Protein AF-A0A1B6K482-F1 (afdb_monomer)

InterPro domains:
  IPR000175 Sodium:neurotransmitter symporter [PF00209] (1-121)
  IPR000175 Sodium:neurotransmitter symporter [PR00176] (16-35)
  IPR000175 Sodium:neurotransmitter symporter [PR00176] (60-86)
  IPR000175 Sodium:neurotransmitter symporter [PS00610] (3-17)
  IPR000175 Sodium:neurotransmitter symporter [PS00754] (86-106)
  IPR000175 Sodium:neurotransmitter symporter [PS50267] (1-129)
  IPR000175 Sodium:neurotransmitter symporter [PTHR11616] (1-113)
  IPR037272 Sodium:neurotransmitter symporter superfamily [SSF161070] (1-115)

Secondary structure (DSSP, 8-state):
-TTHHHHHHHHTTGGGGHHHHHHHIIIIIHHHHHHHHHHHHHH-S-HHHHHHHH-GGGHHHHHHHHHHHHHHHHHHHHHHHHHHHHHHHTSSSS-TTS-S-STT--TT---HHHHHHHHHHHTTSSS--

pLDDT: mean 84.45, std 15.02, range [28.64, 96.88]

Sequence (129 aa):
NVWRFPYICYQNGGGAFLIPYCIMLVFGGLPLFYMELALGQFHRKGAITCWGRIVPLFKGIGYSVVLIAFYVDFYYNVIIAWALRFFFASFTNMLPWTSCDNEWNTPNCRPVSLQLSGASNETQNDVQP

Organism: NCBI:txid320908

Nearest PDB structures (foldseek):
  4xph-assembly1_A  TM=9.603E-01  e=2.224E-10  Drosophila melanogaster
  4xpf-assembly1_A  TM=9.339E-01  e=2.381E-10  Drosophila melanogaster

Radius of gyration: 25.33 Å; Cα contacts (8 Å, |Δi|>4): 48; chains: 1; bounding box: 42×53×70 Å

Structure (mmCIF, N/CA/C/O backbone):
data_AF-A0A1B6K482-F1
#
_entry.id   AF-A0A1B6K482-F1
#
loop_
_atom_site.group_PDB
_atom_site.id
_atom_site.type_symbol
_atom_site.label_atom_id
_atom_site.label_alt_id
_atom_site.label_comp_id
_atom_site.label_asym_id
_atom_site.label_entity_id
_atom_site.label_seq_id
_atom_site.pdbx_PDB_ins_code
_atom_site.Cartn_x
_atom_site.Cartn_y
_atom_site.Cartn_z
_atom_site.occupancy
_atom_site.B_iso_or_equiv
_atom_site.auth_seq_id
_atom_site.auth_comp_id
_atom_site.auth_asym_id
_atom_site.auth_atom_id
_atom_site.pdbx_PDB_model_num
ATOM 1 N N . ASN A 1 1 ? -3.514 -3.476 -4.213 1.00 75.38 1 ASN A N 1
ATOM 2 C CA . ASN A 1 1 ? -4.526 -4.477 -4.637 1.00 75.38 1 ASN A CA 1
ATOM 3 C C . ASN A 1 1 ? -4.244 -5.114 -5.990 1.00 75.38 1 ASN A C 1
ATOM 5 O O . ASN A 1 1 ? -4.429 -6.315 -6.095 1.00 75.38 1 ASN A O 1
ATOM 9 N N . VAL A 1 2 ? -3.743 -4.374 -6.984 1.00 84.94 2 VAL A N 1
ATOM 10 C CA . VAL A 1 2 ? -3.531 -4.893 -8.350 1.00 84.94 2 VAL A CA 1
ATOM 11 C C . VAL A 1 2 ? -2.571 -6.093 -8.462 1.00 84.94 2 VAL A C 1
ATOM 13 O O . VAL A 1 2 ? -2.799 -6.955 -9.295 1.00 84.94 2 VAL A O 1
ATOM 16 N N . TRP A 1 3 ? -1.538 -6.205 -7.617 1.00 82.06 3 TRP A N 1
ATOM 17 C CA . TRP A 1 3 ? -0.562 -7.311 -7.717 1.00 82.06 3 TRP A CA 1
ATOM 18 C C . TRP A 1 3 ? -0.851 -8.465 -6.754 1.00 82.06 3 TRP A C 1
ATOM 20 O O . TRP A 1 3 ? -0.837 -9.631 -7.131 1.00 82.06 3 TRP A O 1
ATOM 30 N N . ARG A 1 4 ? -1.147 -8.137 -5.491 1.00 85.62 4 ARG A N 1
ATOM 31 C CA . ARG A 1 4 ? -1.294 -9.127 -4.415 1.00 85.62 4 ARG A CA 1
ATOM 32 C C . ARG A 1 4 ? -2.539 -10.000 -4.593 1.00 85.62 4 ARG A C 1
ATOM 34 O O . ARG A 1 4 ? -2.469 -11.203 -4.375 1.00 85.62 4 ARG A O 1
ATOM 41 N N . PHE A 1 5 ? -3.669 -9.397 -4.964 1.00 87.75 5 PHE A N 1
ATOM 42 C CA . PHE A 1 5 ? -4.946 -10.107 -5.010 1.00 87.75 5 PHE A CA 1
ATOM 43 C C . PHE A 1 5 ? -4.995 -11.155 -6.133 1.00 87.75 5 PHE A C 1
ATOM 45 O O . PHE A 1 5 ? -5.245 -12.316 -5.809 1.00 87.75 5 PHE A O 1
ATOM 52 N N . PRO A 1 6 ? -4.675 -10.834 -7.405 1.00 85.69 6 PRO A N 1
ATOM 53 C CA . PRO A 1 6 ? -4.700 -11.833 -8.474 1.00 85.69 6 PRO A CA 1
ATOM 54 C C . PRO A 1 6 ? -3.707 -12.973 -8.238 1.00 85.69 6 PRO A C 1
ATOM 56 O O . PRO A 1 6 ? -4.049 -14.132 -8.449 1.00 85.69 6 PRO A O 1
ATOM 59 N N . TYR A 1 7 ? -2.510 -12.653 -7.732 1.00 86.06 7 TYR A N 1
ATOM 60 C CA . TYR A 1 7 ? -1.476 -13.644 -7.436 1.00 86.06 7 TYR A CA 1
ATOM 61 C C . TYR A 1 7 ? -1.939 -14.675 -6.397 1.00 86.06 7 TYR A C 1
ATOM 63 O O . TYR A 1 7 ? -1.822 -15.878 -6.619 1.00 86.06 7 TYR A O 1
ATOM 71 N N . ILE A 1 8 ? -2.526 -14.216 -5.285 1.00 87.50 8 ILE A N 1
ATOM 72 C CA . ILE A 1 8 ? -3.022 -15.108 -4.227 1.00 87.50 8 ILE A CA 1
ATOM 73 C C . ILE A 1 8 ? -4.264 -15.879 -4.690 1.00 87.50 8 ILE A C 1
ATOM 75 O O . ILE A 1 8 ? -4.378 -17.064 -4.384 1.00 87.50 8 ILE A O 1
ATOM 79 N N . CYS A 1 9 ? -5.175 -15.245 -5.438 1.00 88.31 9 CYS A N 1
ATOM 80 C CA . CYS A 1 9 ? -6.344 -15.940 -5.983 1.00 88.31 9 CYS A CA 1
ATOM 81 C C . CYS A 1 9 ? -5.908 -17.083 -6.901 1.00 88.31 9 CYS A C 1
ATOM 83 O O . CYS A 1 9 ? -6.379 -18.201 -6.737 1.00 88.31 9 CYS A O 1
ATOM 85 N N . TYR A 1 10 ? -4.966 -16.831 -7.815 1.00 86.62 10 TYR A N 1
ATOM 86 C CA . TYR A 1 10 ? -4.463 -17.847 -8.738 1.00 86.62 10 TYR A CA 1
ATOM 87 C C . TYR A 1 10 ? -3.879 -19.064 -8.005 1.00 86.62 10 TYR A C 1
ATOM 89 O O . TYR A 1 10 ? -4.200 -20.197 -8.349 1.00 86.62 10 TYR A O 1
ATOM 97 N N . GLN A 1 11 ? -3.098 -18.846 -6.943 1.00 89.31 11 GLN A N 1
ATOM 98 C CA . GLN A 1 11 ? -2.508 -19.941 -6.164 1.00 89.31 11 GLN A CA 1
ATOM 99 C C . GLN A 1 11 ? -3.525 -20.761 -5.358 1.00 89.31 11 GLN A C 1
ATOM 101 O O . GLN A 1 11 ? -3.292 -21.940 -5.115 1.00 89.31 11 GLN A O 1
ATOM 106 N N . ASN A 1 12 ? -4.651 -20.168 -4.952 1.00 88.12 12 ASN A N 1
ATOM 107 C CA . ASN A 1 12 ? -5.636 -20.798 -4.063 1.00 88.12 12 ASN A CA 1
ATOM 108 C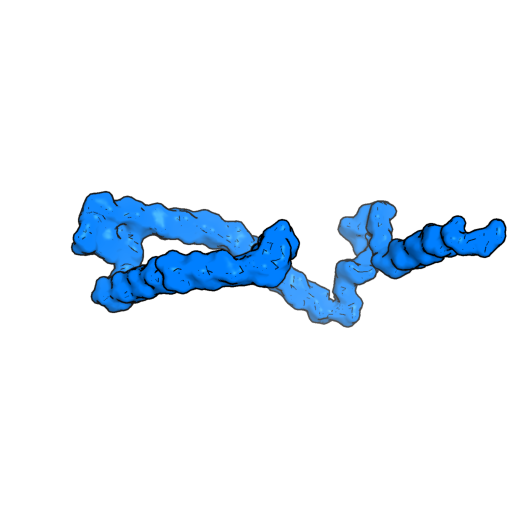 C . ASN A 1 12 ? -6.908 -21.264 -4.795 1.00 88.12 12 ASN A C 1
ATOM 110 O O . ASN A 1 12 ? -8.005 -21.223 -4.241 1.00 88.12 12 ASN A O 1
ATOM 114 N N . GLY A 1 13 ? -6.780 -21.699 -6.051 1.00 88.19 13 GLY A N 1
ATOM 115 C CA . GLY A 1 13 ? -7.910 -22.231 -6.826 1.00 88.19 13 GLY A CA 1
ATOM 116 C C . GLY A 1 13 ? -8.749 -21.164 -7.539 1.00 88.19 13 GLY A C 1
ATOM 117 O O . GLY A 1 13 ? -9.936 -21.369 -7.800 1.00 88.19 13 GLY A O 1
ATOM 118 N N . GLY A 1 14 ? -8.149 -20.013 -7.853 1.00 88.75 14 GLY A N 1
ATOM 119 C CA . GLY A 1 14 ? -8.739 -18.954 -8.669 1.00 88.75 14 GLY A CA 1
ATOM 120 C C . GLY A 1 14 ? -10.013 -18.381 -8.055 1.00 88.75 14 GLY A C 1
ATOM 121 O O . GLY A 1 14 ? -9.992 -17.760 -6.993 1.00 88.75 14 GLY A O 1
ATOM 122 N N . GLY A 1 15 ? -11.137 -18.592 -8.740 1.00 86.12 15 GLY A N 1
ATOM 123 C CA . GLY A 1 15 ? -12.447 -18.089 -8.322 1.00 86.12 15 GLY A CA 1
ATOM 124 C C . GLY A 1 15 ? -12.982 -18.715 -7.029 1.00 86.12 15 GLY A C 1
ATOM 125 O O . GLY A 1 15 ? -13.741 -18.059 -6.320 1.00 86.12 15 GLY A O 1
ATOM 126 N N . ALA A 1 16 ? -12.560 -19.933 -6.666 1.00 90.50 16 ALA A N 1
ATOM 127 C CA . ALA A 1 16 ? -13.014 -20.584 -5.433 1.00 90.50 16 ALA A CA 1
ATOM 128 C C . ALA A 1 16 ? -12.540 -19.843 -4.168 1.00 90.50 16 ALA A C 1
ATOM 130 O O . ALA A 1 16 ? -13.255 -19.806 -3.167 1.00 90.50 16 ALA A O 1
ATOM 131 N N . PHE A 1 17 ? -11.384 -19.173 -4.234 1.00 89.81 17 PHE A N 1
ATOM 132 C CA . PHE A 1 17 ? -10.840 -18.354 -3.148 1.00 89.81 17 PHE A CA 1
ATOM 133 C C . PHE A 1 17 ? -11.715 -17.133 -2.807 1.00 89.81 17 PHE A C 1
ATOM 135 O O . PHE A 1 17 ? -11.638 -16.599 -1.699 1.00 89.81 17 PHE A O 1
ATOM 142 N N . LEU A 1 18 ? -12.595 -16.705 -3.720 1.00 90.12 18 LEU A N 1
ATOM 143 C CA . LEU A 1 18 ? -13.491 -15.573 -3.482 1.00 90.12 18 LEU A CA 1
ATOM 144 C C . LEU A 1 18 ? -14.515 -15.858 -2.379 1.00 90.12 18 LEU A C 1
ATOM 146 O O . LEU A 1 18 ? -14.881 -14.943 -1.649 1.00 90.12 18 LEU A O 1
ATOM 150 N N . ILE A 1 19 ? -14.948 -17.112 -2.215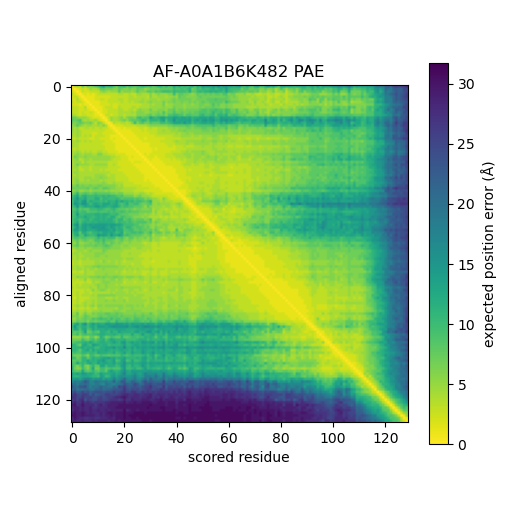 1.00 92.50 19 ILE A N 1
ATOM 151 C CA . ILE A 1 19 ? -15.941 -17.497 -1.202 1.00 92.50 19 ILE A CA 1
ATOM 152 C C . ILE A 1 19 ? -15.409 -17.240 0.223 1.00 92.50 19 ILE A C 1
ATOM 154 O O . ILE A 1 19 ? -16.017 -16.438 0.939 1.00 92.50 19 ILE A O 1
ATOM 158 N N . PRO A 1 20 ? -14.273 -17.828 0.656 1.00 93.31 20 PRO A N 1
ATOM 159 C CA . PRO A 1 20 ? -13.719 -17.542 1.978 1.00 93.31 20 PRO A CA 1
ATOM 160 C C . PRO A 1 20 ? -13.261 -16.084 2.120 1.00 93.31 20 PRO A C 1
ATOM 162 O O . PRO A 1 20 ? -13.390 -15.517 3.205 1.00 93.31 20 PRO A O 1
ATOM 165 N N . TYR A 1 21 ? -12.785 -15.448 1.040 1.00 92.38 21 TYR A N 1
ATOM 166 C CA . TYR A 1 21 ? -12.425 -14.027 1.049 1.00 92.38 21 TYR A CA 1
ATOM 167 C C . TYR A 1 21 ? -13.626 -13.134 1.391 1.00 92.38 21 TYR A C 1
ATOM 169 O O . TYR A 1 21 ? -13.528 -12.298 2.287 1.00 92.38 21 TYR A O 1
ATOM 177 N N . CYS A 1 22 ? -14.775 -13.341 0.741 1.00 94.06 22 CYS A N 1
ATOM 178 C CA . CYS A 1 22 ? -15.997 -12.585 1.008 1.00 94.06 22 CYS A CA 1
ATOM 179 C C . CYS A 1 22 ? -16.519 -12.814 2.432 1.00 94.06 22 CYS A C 1
ATOM 181 O O . CYS A 1 22 ? -16.919 -11.857 3.091 1.00 94.06 22 CYS A O 1
ATOM 183 N N . ILE A 1 23 ? -16.471 -14.051 2.938 1.00 96.06 23 ILE A N 1
ATOM 184 C CA . ILE A 1 23 ? -16.889 -14.368 4.313 1.00 96.06 23 ILE A CA 1
ATOM 185 C C . ILE A 1 23 ? -16.010 -13.615 5.324 1.00 96.06 23 ILE A C 1
ATOM 187 O O . ILE A 1 23 ? -16.528 -12.892 6.174 1.00 96.06 23 ILE A O 1
ATOM 191 N N . MET A 1 24 ? -14.682 -13.709 5.206 1.00 95.31 24 MET A N 1
ATOM 192 C CA . MET A 1 24 ? -13.762 -12.994 6.102 1.00 95.31 24 MET A CA 1
ATOM 193 C C . MET A 1 24 ? -13.874 -11.472 5.963 1.00 95.31 24 MET A C 1
ATOM 195 O O . MET A 1 24 ? -13.718 -10.744 6.946 1.00 95.31 24 MET A O 1
ATOM 199 N N . LEU A 1 25 ? -14.188 -10.972 4.767 1.00 94.75 25 LEU A N 1
ATOM 200 C CA . LEU A 1 25 ? -14.428 -9.552 4.540 1.00 94.75 25 LEU A CA 1
ATOM 201 C C . LEU A 1 25 ? -15.694 -9.078 5.259 1.00 94.75 25 LEU A C 1
ATOM 203 O O . LEU A 1 25 ? -15.652 -8.039 5.908 1.00 94.75 25 LEU A O 1
ATOM 207 N N . VAL A 1 26 ? -16.797 -9.825 5.187 1.00 96.88 26 VAL A N 1
ATOM 208 C CA . VAL A 1 26 ? -18.073 -9.431 5.808 1.00 96.88 26 VAL A CA 1
ATOM 209 C C . VAL A 1 26 ? -18.051 -9.565 7.324 1.00 96.88 26 VAL A C 1
ATOM 211 O O . VAL A 1 26 ? -18.531 -8.669 8.010 1.00 96.88 26 VAL A O 1
ATOM 214 N N . PHE A 1 27 ? -17.478 -10.640 7.862 1.00 95.50 27 PHE A N 1
ATOM 215 C CA . PHE A 1 27 ? -17.484 -10.877 9.309 1.00 95.50 27 PHE A CA 1
ATOM 216 C C . PHE A 1 27 ? -16.284 -10.271 10.045 1.00 95.50 27 PHE A C 1
ATOM 218 O O . PHE A 1 27 ? -16.389 -9.981 11.232 1.00 95.50 27 PHE A O 1
ATOM 225 N N . GLY A 1 28 ? -15.150 -10.070 9.370 1.00 95.31 28 GLY A N 1
ATOM 226 C CA . GLY A 1 28 ? -13.934 -9.517 9.973 1.00 95.31 28 GLY A CA 1
ATOM 227 C C . GLY A 1 28 ? -13.602 -8.119 9.464 1.00 95.31 28 GLY A C 1
ATOM 228 O O . GLY A 1 28 ? -13.521 -7.171 10.242 1.00 95.31 28 GLY A O 1
ATOM 229 N N . GLY A 1 29 ? -13.431 -7.982 8.149 1.00 95.38 29 GLY A N 1
ATOM 230 C CA . GLY A 1 29 ? -12.985 -6.732 7.527 1.00 95.38 29 GLY A CA 1
ATOM 231 C C . GLY A 1 29 ? -13.943 -5.561 7.757 1.00 95.38 29 GLY A C 1
ATOM 232 O O . GLY A 1 29 ? -13.535 -4.514 8.254 1.00 95.38 29 GLY A O 1
ATOM 233 N N . LEU A 1 30 ? -15.223 -5.750 7.430 1.00 95.50 30 LEU A N 1
ATOM 234 C CA . LEU A 1 30 ? -16.260 -4.725 7.527 1.00 95.50 30 LEU A CA 1
ATOM 235 C C . LEU A 1 30 ? -16.477 -4.243 8.974 1.00 95.50 30 LEU A C 1
ATOM 237 O O . LEU A 1 30 ? -16.436 -3.029 9.181 1.00 95.50 30 LEU A O 1
ATOM 241 N N . PRO A 1 31 ? -16.634 -5.121 9.988 1.00 95.69 31 PRO A N 1
ATOM 242 C CA . PRO A 1 31 ? -16.790 -4.687 11.375 1.00 95.69 31 PRO A CA 1
ATOM 243 C C . PRO A 1 31 ? -15.575 -3.938 11.926 1.00 95.69 31 PRO A C 1
ATOM 245 O O . PRO A 1 31 ? -15.750 -2.918 12.591 1.00 95.69 31 PRO A O 1
ATOM 248 N N . LEU A 1 32 ? -14.351 -4.394 11.631 1.00 94.00 32 LEU A N 1
ATOM 249 C CA . LEU A 1 32 ? -13.129 -3.722 12.088 1.00 94.00 32 LEU A CA 1
ATOM 250 C C . LEU A 1 32 ? -12.972 -2.341 11.449 1.00 94.00 32 LEU A C 1
ATOM 252 O O . LEU A 1 32 ? -12.710 -1.365 12.152 1.00 94.00 32 LEU A O 1
ATOM 256 N N . PHE A 1 33 ? -13.199 -2.247 10.138 1.00 93.94 33 PHE A N 1
ATOM 257 C CA . PHE A 1 33 ? -13.148 -0.978 9.419 1.00 93.94 33 PHE A CA 1
ATOM 258 C C . PHE A 1 33 ? -14.221 -0.003 9.918 1.00 93.94 33 PHE A C 1
ATOM 260 O O . PHE A 1 33 ? -13.939 1.169 10.162 1.00 93.94 33 PHE A O 1
ATOM 267 N N . TYR A 1 34 ? -15.444 -0.492 10.139 1.00 94.75 34 TYR A N 1
ATOM 268 C CA . TYR A 1 34 ? -16.527 0.318 10.686 1.00 94.75 34 TYR A CA 1
ATOM 269 C C . TYR A 1 34 ? -16.213 0.821 12.099 1.00 94.75 34 TYR A C 1
ATOM 271 O O . TYR A 1 34 ? -16.410 2.002 12.383 1.00 94.75 34 TYR A O 1
ATOM 279 N N . MET A 1 35 ? -15.687 -0.041 12.974 1.00 93.12 35 MET A N 1
ATOM 280 C CA . MET A 1 35 ? -15.281 0.336 14.329 1.00 93.12 35 MET A CA 1
ATOM 281 C C . MET A 1 35 ? -14.219 1.442 14.306 1.00 93.12 35 MET A C 1
ATOM 283 O O . MET A 1 35 ? -14.346 2.423 15.037 1.00 93.12 35 MET A O 1
ATOM 287 N N . GLU A 1 36 ? -13.195 1.320 13.460 1.00 90.88 36 GLU A N 1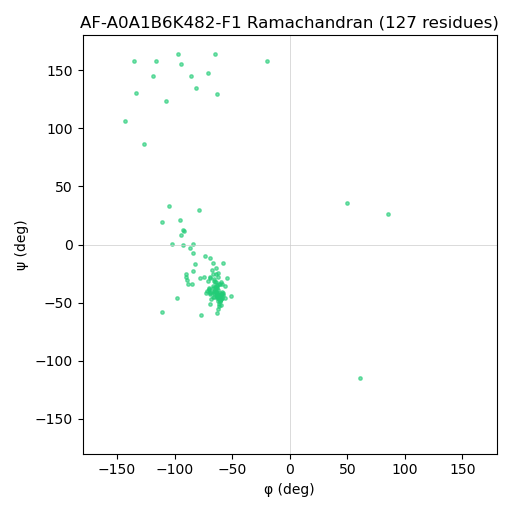
ATOM 288 C CA . GLU A 1 36 ? -12.143 2.332 13.337 1.00 90.88 36 GLU A CA 1
ATOM 289 C C . GLU A 1 36 ? -12.696 3.678 12.846 1.00 90.88 36 GLU A C 1
ATOM 291 O O . GLU A 1 36 ? -12.417 4.721 13.447 1.00 90.88 36 GLU A O 1
ATOM 296 N N . LEU A 1 37 ? -13.548 3.662 11.814 1.00 92.31 37 LEU A N 1
ATOM 297 C CA . LEU A 1 37 ? -14.203 4.869 11.311 1.00 92.31 37 LEU A CA 1
ATOM 298 C C . LEU A 1 37 ? -15.102 5.521 12.368 1.00 92.31 37 LEU A C 1
ATOM 300 O O . LEU A 1 37 ? -15.023 6.734 12.572 1.00 92.31 37 LEU A O 1
ATOM 304 N N . ALA A 1 38 ? -15.929 4.736 13.063 1.00 92.69 38 ALA A N 1
ATOM 305 C CA . ALA A 1 38 ? -16.814 5.231 14.112 1.00 92.69 38 ALA A CA 1
ATOM 306 C C . ALA A 1 38 ? -16.020 5.861 15.267 1.00 92.69 38 ALA A C 1
ATOM 308 O O . ALA A 1 38 ? -16.351 6.961 15.714 1.00 92.69 38 ALA A O 1
ATOM 309 N N . LEU A 1 39 ? -14.932 5.219 15.710 1.00 89.81 39 LEU A N 1
ATOM 310 C CA . LEU A 1 39 ? -14.049 5.751 16.7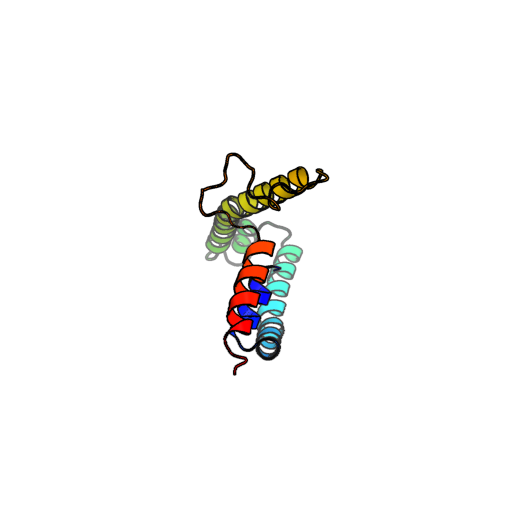50 1.00 89.81 39 LEU A CA 1
ATOM 311 C C . LEU A 1 39 ? -13.366 7.051 16.316 1.00 89.81 39 LEU A C 1
ATOM 313 O O . LEU A 1 39 ? -13.337 8.006 17.101 1.00 89.81 39 LEU A O 1
ATOM 317 N N . GLY A 1 40 ? -12.864 7.109 15.080 1.00 89.38 40 GLY A N 1
ATOM 318 C CA . GLY A 1 40 ? -12.238 8.304 14.516 1.00 89.38 40 GLY A CA 1
ATOM 319 C C . GLY A 1 40 ? -13.211 9.481 14.415 1.00 89.38 40 GLY A C 1
ATOM 320 O O . GLY A 1 40 ? -12.884 10.595 14.834 1.00 89.38 40 GLY A O 1
ATOM 321 N N . GLN A 1 41 ? -14.431 9.231 13.931 1.00 90.62 41 GLN A N 1
ATOM 322 C CA . GLN A 1 41 ? -15.477 10.249 13.797 1.00 90.62 41 GLN A CA 1
ATOM 323 C C . GLN A 1 41 ? -16.020 10.728 15.150 1.00 90.62 41 GLN A C 1
ATOM 325 O O . GLN A 1 41 ? -16.225 11.930 15.330 1.00 90.62 41 GLN A O 1
ATOM 330 N N . PHE A 1 42 ? -16.221 9.824 16.115 1.00 89.25 42 PHE A N 1
ATOM 331 C CA . PHE A 1 42 ? -16.741 10.169 17.440 1.00 89.25 42 PHE A CA 1
ATOM 332 C C . PHE A 1 42 ? -15.738 10.994 18.255 1.00 89.25 42 PHE A C 1
ATOM 334 O O . PHE A 1 42 ? -16.088 12.029 18.819 1.00 89.25 42 PHE A O 1
ATOM 341 N N . HIS A 1 43 ? -14.468 10.577 18.289 1.00 86.88 43 HIS A N 1
ATOM 342 C CA . HIS A 1 43 ? -13.458 11.243 19.112 1.00 86.88 43 HIS A CA 1
ATOM 343 C C . HIS A 1 43 ? -12.828 12.463 18.431 1.00 86.88 43 HIS A C 1
ATOM 345 O O . HIS A 1 43 ? -12.315 13.331 19.139 1.00 86.88 43 HIS A O 1
ATOM 351 N N . ARG A 1 44 ? -12.857 12.553 17.088 1.00 87.75 44 ARG A N 1
ATOM 352 C CA . ARG A 1 44 ? -12.278 13.653 16.282 1.00 87.75 44 ARG A CA 1
ATOM 353 C C . ARG A 1 44 ? -10.826 13.979 16.651 1.00 87.75 44 ARG A C 1
ATOM 355 O O . ARG A 1 44 ? -10.411 15.140 16.693 1.00 87.75 44 ARG A O 1
ATOM 362 N N . LYS A 1 45 ? -10.054 12.950 16.990 1.00 85.44 45 LYS A N 1
ATOM 363 C CA . LYS A 1 45 ? -8.641 13.044 17.368 1.00 85.44 45 LYS A CA 1
ATOM 364 C C . LYS A 1 45 ? -7.850 11.942 16.670 1.00 85.44 45 LYS A C 1
ATOM 366 O O . LYS A 1 45 ? -8.414 10.924 16.286 1.00 85.44 45 LYS A O 1
ATOM 371 N N . GLY A 1 46 ? -6.539 12.146 16.538 1.00 83.44 46 GLY A N 1
ATOM 372 C CA . GLY A 1 46 ? -5.636 11.135 15.983 1.00 83.44 46 GLY A CA 1
ATOM 373 C C . GLY A 1 46 ? -5.534 9.883 16.863 1.00 83.44 46 GLY A C 1
ATOM 374 O O . GLY A 1 46 ? -5.882 9.916 18.046 1.00 83.44 46 GLY A O 1
ATOM 375 N N . ALA A 1 47 ? -5.009 8.793 16.295 1.00 80.94 47 ALA A N 1
ATOM 376 C CA . ALA A 1 47 ? -4.960 7.470 16.925 1.00 80.94 47 ALA A CA 1
ATOM 377 C C . ALA A 1 47 ? -4.373 7.484 18.353 1.00 80.94 47 ALA A C 1
ATOM 379 O O . ALA A 1 47 ? -4.969 6.920 19.268 1.00 80.94 47 ALA A O 1
ATOM 380 N N . ILE A 1 48 ? -3.262 8.197 18.586 1.00 85.00 48 ILE A N 1
ATOM 381 C CA . ILE A 1 48 ? -2.610 8.288 19.911 1.00 85.00 48 ILE A CA 1
ATOM 382 C C . ILE A 1 48 ? -3.543 8.900 20.965 1.00 85.00 48 ILE A C 1
ATOM 384 O O . ILE A 1 48 ? -3.670 8.390 22.079 1.00 85.00 48 ILE A O 1
ATOM 388 N N . THR A 1 49 ? -4.197 10.011 20.632 1.00 84.81 49 THR A N 1
ATOM 389 C CA . THR A 1 49 ? -5.056 10.735 21.577 1.00 84.81 49 THR A CA 1
ATOM 390 C C . THR A 1 49 ? -6.416 10.057 21.741 1.00 84.81 49 THR A C 1
ATOM 392 O O . THR A 1 49 ? -7.016 10.162 22.808 1.00 84.81 49 THR A O 1
ATOM 395 N N . CYS A 1 50 ? -6.889 9.353 20.707 1.00 85.44 50 CYS A N 1
ATOM 396 C CA . CYS A 1 50 ? -8.116 8.562 20.738 1.00 85.44 50 CYS A CA 1
ATOM 397 C C . CYS A 1 50 ? -8.001 7.430 21.769 1.00 85.44 50 CYS A C 1
ATOM 399 O O . CYS A 1 50 ? -8.775 7.388 22.725 1.00 85.44 50 CYS A O 1
ATOM 401 N N . TRP A 1 51 ? -6.968 6.586 21.659 1.00 83.50 51 TRP A N 1
ATOM 402 C CA . TRP A 1 51 ? -6.737 5.489 22.607 1.00 83.50 51 TRP A CA 1
ATOM 403 C C . TRP A 1 51 ? -6.456 5.985 24.028 1.00 83.50 51 TRP A C 1
ATOM 405 O O . TRP A 1 51 ? -6.955 5.401 24.984 1.00 83.50 51 TRP A O 1
ATOM 415 N N . GLY A 1 52 ? -5.752 7.112 24.177 1.00 82.12 52 GLY A N 1
ATOM 416 C CA . GLY A 1 52 ? -5.508 7.727 25.485 1.00 82.12 52 GLY A CA 1
ATOM 417 C C . GLY A 1 52 ? -6.764 8.221 26.219 1.00 82.12 52 GLY A C 1
ATOM 418 O O . GLY A 1 52 ? -6.736 8.291 27.444 1.00 82.12 52 GLY A O 1
ATOM 419 N N . ARG A 1 53 ? -7.853 8.556 25.505 1.00 81.12 53 ARG A N 1
ATOM 420 C CA . ARG A 1 53 ? -9.142 8.946 26.111 1.00 81.12 53 ARG A CA 1
ATOM 421 C C . ARG A 1 53 ? -10.078 7.774 26.381 1.00 81.12 53 ARG A C 1
ATOM 423 O O . ARG A 1 53 ? -10.869 7.868 27.309 1.00 81.12 53 ARG A O 1
ATOM 430 N N . ILE A 1 54 ? -10.005 6.720 25.570 1.00 84.19 54 ILE A N 1
ATOM 431 C CA . ILE A 1 54 ? -10.853 5.533 25.723 1.00 84.19 54 ILE A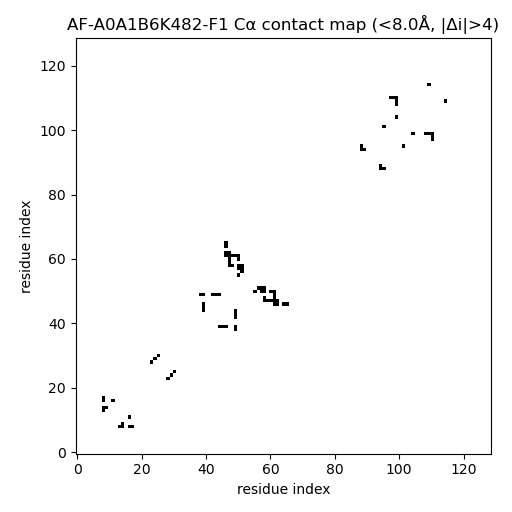 CA 1
ATOM 432 C C . ILE A 1 54 ? -10.332 4.676 26.879 1.00 84.19 54 ILE A C 1
ATOM 434 O O . ILE A 1 54 ? -11.030 4.478 27.868 1.00 84.19 54 ILE A O 1
ATOM 438 N N . VAL A 1 55 ? -9.086 4.200 26.775 1.00 87.06 55 VAL A N 1
ATOM 439 C CA . VAL A 1 55 ? -8.419 3.402 27.810 1.00 87.06 55 VAL A CA 1
ATOM 440 C C . VAL A 1 55 ? -6.937 3.795 27.850 1.00 87.06 55 VAL A C 1
ATOM 442 O O . VAL A 1 55 ? -6.173 3.391 26.969 1.00 87.06 55 VAL A O 1
ATOM 445 N N . PRO A 1 56 ? -6.480 4.539 28.875 1.00 83.19 56 PRO A N 1
ATOM 446 C CA . PRO A 1 56 ? -5.114 5.064 28.925 1.00 83.19 56 PRO A CA 1
ATOM 447 C C . PRO A 1 56 ? -4.030 3.973 28.942 1.00 83.19 56 PRO A C 1
ATOM 449 O O . PRO A 1 56 ? -2.927 4.219 28.458 1.00 83.19 56 PRO A O 1
ATOM 452 N N . LEU A 1 57 ? -4.348 2.758 29.409 1.00 86.38 57 LEU A N 1
ATOM 453 C CA . LEU A 1 57 ? -3.452 1.595 29.343 1.00 86.38 57 LEU A CA 1
ATOM 454 C C . LEU A 1 57 ? -3.102 1.208 27.893 1.00 86.38 57 LEU A C 1
ATOM 456 O O . LEU A 1 57 ? -1.974 0.816 27.609 1.00 86.38 57 LEU A O 1
ATOM 460 N N . PHE A 1 58 ? -4.036 1.384 26.953 1.00 87.81 58 PHE A N 1
ATOM 461 C CA . PHE A 1 58 ? -3.857 1.045 25.537 1.00 87.81 58 PHE A CA 1
ATOM 462 C C . PHE A 1 58 ? -3.329 2.200 24.684 1.00 87.81 58 PHE A C 1
ATOM 464 O O . PHE A 1 58 ? -3.269 2.094 23.459 1.00 87.81 58 PHE A O 1
ATOM 471 N N . LYS A 1 59 ? -2.857 3.288 25.303 1.00 86.75 59 LYS A N 1
ATOM 472 C CA . LYS A 1 59 ? -2.230 4.408 24.586 1.00 86.75 59 LYS A CA 1
ATOM 473 C C . LYS A 1 59 ? -1.057 3.961 23.695 1.00 86.75 59 LYS A C 1
ATOM 475 O O . LYS A 1 59 ? -0.819 4.578 22.657 1.00 86.75 59 LYS A O 1
ATOM 480 N N . GLY A 1 60 ? -0.372 2.870 24.057 1.00 90.31 60 GLY A N 1
ATOM 481 C CA . GLY A 1 60 ? 0.691 2.254 23.254 1.00 90.31 60 GLY A CA 1
ATOM 482 C C . GLY A 1 60 ? 0.257 1.865 21.835 1.00 90.31 60 GLY A C 1
ATOM 483 O O . GLY A 1 60 ? 1.026 2.072 20.901 1.00 90.31 60 GLY A O 1
ATOM 484 N N . ILE A 1 61 ? -0.993 1.420 21.646 1.00 91.25 61 ILE A N 1
ATOM 485 C CA . ILE A 1 61 ? -1.533 1.022 20.332 1.00 91.25 61 ILE A CA 1
ATOM 486 C C . ILE A 1 61 ? -1.452 2.187 19.343 1.00 91.25 61 ILE A C 1
ATOM 488 O O . ILE A 1 61 ? -1.028 2.016 18.202 1.00 91.25 61 ILE A O 1
ATOM 492 N N . GLY A 1 62 ? -1.793 3.398 19.790 1.00 89.75 62 GLY A N 1
ATOM 493 C CA . GLY A 1 62 ? -1.730 4.581 18.939 1.00 89.75 62 GLY A CA 1
ATOM 494 C C . GLY A 1 62 ? -0.311 4.910 18.467 1.00 89.75 62 GLY A C 1
ATOM 495 O O . GLY A 1 62 ? -0.138 5.310 17.319 1.00 89.75 62 GLY A O 1
ATOM 496 N N . TYR A 1 63 ? 0.706 4.712 19.314 1.00 92.44 63 TYR A N 1
ATOM 497 C CA . TYR A 1 63 ? 2.106 4.900 18.915 1.00 92.44 63 TYR A CA 1
ATOM 498 C C . TYR A 1 63 ? 2.557 3.821 17.928 1.00 92.44 63 TYR A C 1
ATOM 500 O O . TYR A 1 63 ? 3.205 4.143 16.934 1.00 92.44 63 TYR A O 1
ATOM 508 N N . SER A 1 64 ? 2.169 2.562 18.157 1.00 93.81 64 SER A N 1
ATOM 509 C CA . SER A 1 64 ? 2.468 1.455 17.244 1.00 93.81 64 SER A CA 1
ATOM 510 C C . SER A 1 64 ? 1.891 1.691 15.848 1.00 93.81 64 SER A C 1
ATOM 512 O O . SER A 1 64 ? 2.601 1.497 14.868 1.00 93.81 64 SER A O 1
ATOM 514 N N . VAL A 1 65 ? 0.647 2.170 15.739 1.00 92.88 65 VAL A N 1
ATOM 515 C CA . VAL A 1 65 ? 0.014 2.472 14.442 1.00 92.88 65 VAL A CA 1
ATOM 516 C C . VAL A 1 65 ? 0.782 3.556 13.679 1.00 92.88 65 VAL A C 1
ATOM 518 O O . VAL A 1 65 ? 1.038 3.396 12.488 1.00 92.88 65 VAL A O 1
ATOM 521 N N . VAL A 1 66 ? 1.205 4.630 14.356 1.00 93.06 66 VAL A N 1
ATOM 522 C CA . VA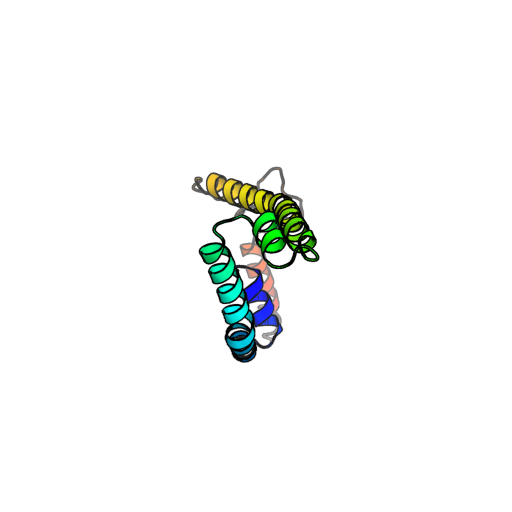L A 1 66 ? 1.987 5.709 13.723 1.00 93.06 66 VAL A CA 1
ATOM 523 C C . VAL A 1 66 ? 3.359 5.210 13.265 1.00 93.06 66 VAL A C 1
ATOM 525 O O . VAL A 1 66 ? 3.793 5.525 12.161 1.00 93.06 66 VAL A O 1
ATOM 528 N N . LEU A 1 67 ? 4.026 4.396 14.082 1.00 95.94 67 LEU A N 1
ATOM 529 C CA . LEU A 1 67 ? 5.325 3.816 13.747 1.00 95.94 67 LEU A CA 1
ATOM 530 C C . LEU A 1 67 ? 5.229 2.833 12.568 1.00 95.94 67 LEU A C 1
ATOM 532 O O . LEU A 1 67 ? 6.061 2.885 11.666 1.00 95.94 67 LEU A O 1
ATOM 536 N N . ILE A 1 68 ? 4.198 1.984 12.521 1.00 96.12 68 ILE A N 1
ATOM 537 C CA . ILE A 1 68 ? 3.949 1.096 11.375 1.00 96.12 68 ILE A CA 1
ATOM 538 C C . ILE A 1 68 ? 3.697 1.924 10.110 1.00 96.12 68 ILE A C 1
ATOM 540 O O . ILE A 1 68 ? 4.292 1.632 9.077 1.00 96.12 68 ILE A O 1
ATOM 544 N N . ALA A 1 69 ? 2.877 2.978 10.187 1.00 95.06 69 ALA A N 1
ATOM 545 C CA . ALA A 1 69 ? 2.616 3.857 9.048 1.00 95.06 69 ALA A CA 1
ATOM 546 C C . ALA A 1 69 ? 3.905 4.502 8.509 1.00 95.06 69 ALA A C 1
ATOM 548 O O . ALA A 1 69 ? 4.111 4.539 7.300 1.00 95.06 69 ALA A O 1
ATOM 549 N N . PHE A 1 70 ? 4.805 4.928 9.397 1.00 95.75 70 PHE A N 1
ATOM 550 C CA . PHE A 1 70 ? 6.109 5.474 9.023 1.00 95.75 70 PHE A CA 1
ATOM 551 C C . PHE A 1 70 ? 6.998 4.456 8.289 1.00 95.75 70 PHE A C 1
ATOM 553 O O . PHE A 1 70 ? 7.579 4.774 7.255 1.00 95.75 70 PHE A O 1
ATOM 560 N N . TYR A 1 71 ? 7.068 3.208 8.764 1.00 96.12 71 TYR A N 1
ATOM 561 C CA . TYR A 1 71 ? 7.808 2.156 8.055 1.00 96.12 71 TYR A CA 1
ATOM 562 C C . TYR A 1 71 ? 7.205 1.824 6.688 1.00 96.12 71 TYR A C 1
ATOM 564 O O . TYR A 1 71 ? 7.935 1.546 5.737 1.00 96.12 71 TYR A O 1
ATOM 572 N N . VAL A 1 72 ? 5.876 1.854 6.592 1.00 96.31 72 VAL A N 1
ATOM 573 C CA . VAL A 1 72 ? 5.141 1.596 5.352 1.00 96.31 72 VAL A CA 1
ATOM 574 C C . VAL A 1 72 ? 5.415 2.678 4.306 1.00 96.31 72 VAL A C 1
ATOM 576 O O . VAL A 1 72 ? 5.624 2.362 3.134 1.00 96.31 72 VAL A O 1
ATOM 579 N N . ASP A 1 73 ? 5.495 3.934 4.736 1.00 95.62 73 ASP A N 1
ATOM 580 C CA . ASP A 1 73 ? 5.756 5.087 3.875 1.00 95.62 73 ASP A CA 1
ATOM 581 C C . ASP A 1 73 ? 7.103 4.984 3.136 1.00 95.62 73 ASP A C 1
ATOM 583 O O . ASP A 1 73 ? 7.167 5.203 1.924 1.00 95.62 73 ASP A O 1
ATOM 587 N N . PHE A 1 74 ? 8.167 4.541 3.819 1.00 95.00 74 PHE A N 1
ATOM 588 C CA . PHE A 1 74 ? 9.496 4.408 3.210 1.00 95.00 74 PHE A CA 1
ATOM 589 C C . PHE A 1 74 ? 9.519 3.514 1.971 1.00 95.00 74 PHE A C 1
ATOM 591 O O . PHE A 1 74 ? 10.120 3.881 0.963 1.00 95.00 74 PHE A O 1
ATOM 598 N N . TYR A 1 75 ? 8.890 2.338 2.025 1.00 93.94 75 TYR A N 1
ATOM 599 C CA . TYR A 1 75 ? 8.947 1.413 0.894 1.00 93.94 75 TYR A CA 1
ATOM 600 C C . TYR A 1 75 ? 7.881 1.722 -0.164 1.00 93.94 75 TYR A C 1
ATOM 602 O O . TYR A 1 75 ? 8.141 1.552 -1.356 1.00 93.94 75 TYR A O 1
ATOM 610 N N . TYR A 1 76 ? 6.691 2.195 0.229 1.00 95.06 76 TYR A N 1
ATOM 611 C CA . TYR A 1 76 ? 5.638 2.508 -0.742 1.00 95.06 76 TYR A CA 1
ATOM 612 C C . TYR A 1 76 ? 5.969 3.735 -1.590 1.00 95.06 76 TYR A C 1
ATOM 614 O O . TYR A 1 76 ? 5.711 3.709 -2.794 1.00 95.06 76 TYR A O 1
ATOM 622 N N . ASN A 1 77 ? 6.584 4.773 -1.015 1.00 95.00 77 ASN A N 1
ATOM 623 C CA . ASN A 1 77 ? 6.978 5.954 -1.787 1.00 95.00 77 ASN A CA 1
ATOM 624 C C . ASN A 1 77 ? 8.013 5.626 -2.865 1.00 95.00 77 ASN A C 1
ATOM 626 O O . ASN A 1 7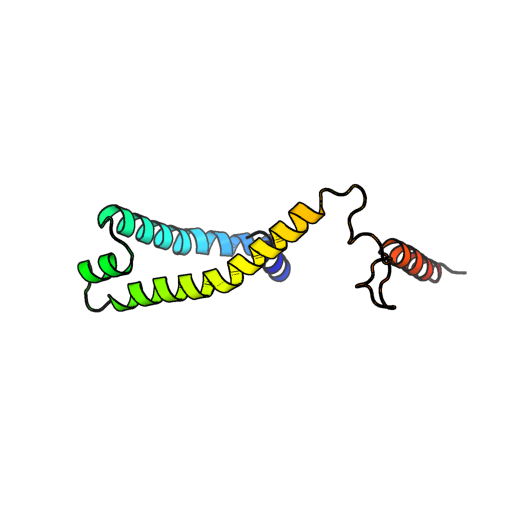7 ? 7.944 6.172 -3.966 1.00 95.00 77 ASN A O 1
ATOM 630 N N . VAL A 1 78 ? 8.919 4.678 -2.602 1.00 96.56 78 VAL A N 1
ATOM 631 C CA . VAL A 1 78 ? 9.849 4.179 -3.624 1.00 96.56 78 VAL A CA 1
ATOM 632 C C . VAL A 1 78 ? 9.069 3.557 -4.783 1.00 96.56 78 VAL A C 1
ATOM 634 O O . VAL A 1 78 ? 9.298 3.929 -5.928 1.00 96.56 78 VAL A O 1
ATOM 637 N N . ILE A 1 79 ? 8.092 2.684 -4.520 1.00 95.31 79 ILE A N 1
ATOM 638 C CA . ILE A 1 79 ? 7.271 2.070 -5.581 1.00 95.31 79 ILE A CA 1
ATOM 639 C C . ILE A 1 79 ? 6.561 3.141 -6.427 1.00 95.31 79 ILE A C 1
ATOM 641 O O . ILE A 1 79 ? 6.541 3.035 -7.655 1.00 95.31 79 ILE A O 1
ATOM 645 N N . ILE A 1 80 ? 6.026 4.191 -5.796 1.00 95.56 80 ILE A N 1
ATOM 646 C CA . ILE A 1 80 ? 5.402 5.320 -6.504 1.00 95.56 80 ILE A CA 1
ATOM 647 C C . ILE A 1 80 ? 6.431 6.048 -7.378 1.00 95.56 80 ILE A C 1
ATOM 649 O O . ILE A 1 80 ? 6.145 6.338 -8.537 1.00 95.56 80 ILE A O 1
ATOM 653 N N . ALA A 1 81 ? 7.640 6.297 -6.872 1.00 96.75 81 ALA A N 1
ATOM 654 C CA . ALA A 1 81 ? 8.706 6.933 -7.643 1.00 96.75 81 ALA A CA 1
ATOM 655 C C . ALA A 1 81 ? 9.100 6.109 -8.883 1.00 96.75 81 ALA A C 1
ATOM 657 O O . ALA A 1 81 ? 9.249 6.668 -9.970 1.00 96.75 81 ALA A O 1
ATOM 658 N N . TRP A 1 82 ? 9.196 4.781 -8.759 1.00 95.62 82 TRP A N 1
ATOM 659 C CA . TRP A 1 82 ? 9.419 3.891 -9.904 1.00 95.62 82 TRP A CA 1
ATOM 660 C C . TRP A 1 82 ? 8.257 3.956 -10.903 1.00 95.62 82 TRP A C 1
ATOM 662 O O . TRP A 1 82 ? 8.493 4.098 -12.102 1.00 95.62 82 TRP A O 1
ATOM 672 N N . ALA A 1 83 ? 7.007 3.929 -10.434 1.00 95.25 83 ALA A N 1
ATOM 673 C CA . ALA A 1 83 ? 5.836 4.061 -11.300 1.00 95.25 83 ALA A CA 1
ATOM 674 C C . ALA A 1 83 ? 5.824 5.401 -12.059 1.00 95.25 83 ALA A C 1
ATOM 676 O O . ALA A 1 83 ? 5.589 5.415 -13.266 1.00 95.25 83 ALA A O 1
ATOM 677 N N . LEU A 1 84 ? 6.151 6.512 -11.390 1.00 95.88 84 LEU A N 1
ATOM 678 C CA . LEU A 1 84 ? 6.294 7.827 -12.021 1.00 95.88 84 LEU A CA 1
ATOM 679 C C . LEU A 1 84 ? 7.443 7.852 -13.034 1.00 95.88 84 LEU A C 1
ATOM 681 O O . LEU A 1 84 ? 7.295 8.416 -14.116 1.00 95.88 84 LEU A O 1
ATOM 685 N N . ARG A 1 85 ? 8.574 7.204 -12.733 1.00 93.44 85 ARG A N 1
ATOM 686 C CA . ARG A 1 85 ? 9.695 7.083 -13.673 1.00 93.44 85 ARG A CA 1
ATOM 687 C C . ARG A 1 85 ? 9.270 6.379 -14.962 1.00 93.44 85 ARG A C 1
ATOM 689 O O . ARG A 1 85 ? 9.583 6.884 -16.040 1.00 93.44 85 ARG A O 1
ATOM 696 N N . PHE A 1 86 ? 8.552 5.261 -14.857 1.00 91.94 86 PHE A N 1
ATOM 697 C CA . PHE A 1 86 ? 7.999 4.551 -16.015 1.00 91.94 86 PHE A CA 1
ATOM 698 C C . PHE A 1 86 ? 6.917 5.363 -16.730 1.00 91.94 86 PHE A C 1
ATOM 700 O O . PHE A 1 86 ? 6.885 5.374 -17.958 1.00 91.94 86 PHE A O 1
ATOM 707 N N . PHE A 1 87 ? 6.080 6.092 -15.990 1.00 93.25 87 PHE A N 1
ATOM 708 C CA . PHE A 1 87 ? 5.068 6.980 -16.557 1.00 93.25 87 PHE A CA 1
ATOM 709 C C . PHE A 1 87 ? 5.700 8.062 -17.441 1.00 93.25 87 PHE A C 1
ATOM 711 O O . PHE A 1 87 ? 5.354 8.169 -18.613 1.00 93.25 87 PHE A O 1
ATOM 718 N N . PHE A 1 88 ? 6.693 8.800 -16.935 1.00 93.31 88 PHE A N 1
ATOM 719 C CA . PHE A 1 88 ? 7.383 9.815 -17.736 1.00 93.31 88 PHE A CA 1
ATOM 720 C C . PHE A 1 88 ? 8.194 9.212 -18.890 1.00 93.31 88 PHE A C 1
ATOM 722 O O . PHE A 1 88 ? 8.240 9.788 -19.973 1.00 93.31 88 PHE A O 1
ATOM 729 N N . ALA A 1 89 ? 8.798 8.036 -18.692 1.00 89.38 89 ALA A N 1
ATOM 730 C CA . ALA A 1 89 ? 9.497 7.312 -19.755 1.00 89.38 89 ALA A CA 1
ATOM 731 C C . ALA A 1 89 ? 8.557 6.740 -20.834 1.00 89.38 89 ALA A C 1
ATOM 733 O O . ALA A 1 89 ? 9.041 6.314 -21.876 1.00 89.38 89 ALA A O 1
ATOM 734 N N . SER A 1 90 ? 7.239 6.733 -20.605 1.00 92.88 90 SER A N 1
ATOM 735 C CA . SER A 1 90 ? 6.248 6.261 -21.581 1.00 92.88 90 SER A CA 1
ATOM 736 C C . SER A 1 90 ? 5.844 7.331 -22.601 1.00 92.88 90 SER A C 1
ATOM 738 O O . SER A 1 90 ? 5.157 7.011 -23.564 1.00 92.88 90 SER A O 1
ATOM 740 N N . PHE A 1 91 ? 6.278 8.589 -22.447 1.00 90.94 91 PHE A N 1
ATOM 741 C CA . PHE A 1 91 ? 6.023 9.660 -23.423 1.00 90.94 91 PHE A CA 1
ATOM 742 C C . PHE A 1 91 ? 6.956 9.607 -24.651 1.00 90.94 91 PHE A C 1
ATOM 744 O O . PHE A 1 91 ? 7.265 10.636 -25.252 1.00 90.94 91 PHE A O 1
ATOM 751 N N . THR A 1 92 ? 7.415 8.417 -25.039 1.00 88.50 92 THR A N 1
ATOM 752 C CA . THR A 1 92 ? 8.238 8.178 -26.230 1.00 88.50 92 THR A CA 1
ATOM 753 C C . THR A 1 92 ? 7.508 7.244 -27.197 1.00 88.50 92 THR A C 1
ATOM 755 O O . THR A 1 92 ? 6.804 6.331 -26.777 1.00 88.50 92 THR A O 1
ATOM 758 N N . ASN A 1 93 ? 7.679 7.450 -28.509 1.00 81.94 93 ASN A N 1
ATOM 759 C CA . ASN A 1 93 ? 7.018 6.620 -29.533 1.00 81.94 93 ASN A CA 1
ATOM 760 C C . ASN A 1 93 ? 7.489 5.155 -29.509 1.00 81.94 93 ASN A C 1
ATOM 762 O O . ASN A 1 93 ? 6.703 4.245 -29.749 1.00 81.94 93 ASN A O 1
ATOM 766 N N . MET A 1 94 ? 8.774 4.936 -29.228 1.00 82.38 94 MET A N 1
ATOM 767 C CA . MET A 1 94 ? 9.365 3.617 -28.996 1.00 82.38 94 MET A CA 1
ATOM 768 C C . MET A 1 94 ? 9.664 3.504 -27.501 1.00 82.38 94 MET A C 1
ATOM 770 O O . MET A 1 94 ? 10.346 4.369 -26.942 1.00 82.38 94 MET A O 1
ATOM 774 N N . LEU A 1 95 ? 9.123 2.478 -26.843 1.00 85.75 95 LEU A N 1
ATOM 775 C CA . LEU A 1 95 ? 9.271 2.289 -25.400 1.00 85.75 95 LEU A CA 1
ATOM 776 C C . LEU A 1 95 ? 10.636 1.635 -25.117 1.00 85.75 95 LEU A C 1
ATOM 778 O O . LEU A 1 95 ? 10.987 0.653 -25.765 1.00 85.75 95 LEU A O 1
ATOM 782 N N . PRO A 1 96 ? 11.409 2.104 -24.127 1.00 82.69 96 PRO A N 1
ATOM 783 C CA . PRO A 1 96 ? 12.787 1.642 -23.936 1.00 82.69 96 PRO A CA 1
ATOM 784 C C . PRO A 1 96 ? 12.904 0.166 -23.519 1.00 82.69 96 PRO A C 1
ATOM 786 O O . PRO A 1 96 ? 13.977 -0.417 -23.618 1.00 82.69 96 PRO A O 1
ATOM 789 N N . TRP A 1 97 ? 11.817 -0.463 -23.068 1.00 86.19 97 TRP A N 1
ATOM 790 C CA . TRP A 1 97 ? 11.773 -1.881 -22.689 1.00 86.19 97 TRP A CA 1
ATOM 791 C C . TRP A 1 97 ? 11.300 -2.819 -23.813 1.00 86.19 97 TRP A C 1
ATOM 793 O O . TRP A 1 97 ? 11.070 -3.998 -23.551 1.00 86.19 97 TRP A O 1
ATOM 803 N N . THR A 1 98 ? 11.133 -2.339 -25.052 1.00 84.50 98 THR A N 1
ATOM 804 C CA . THR A 1 98 ? 10.745 -3.204 -26.186 1.00 84.50 98 THR A CA 1
ATOM 805 C C . THR A 1 98 ? 11.931 -3.805 -26.932 1.00 84.50 98 THR A C 1
ATOM 807 O O . THR A 1 98 ? 11.785 -4.871 -27.526 1.00 84.50 98 THR A O 1
ATOM 810 N N . SER A 1 99 ? 13.090 -3.140 -26.930 1.00 83.56 99 SER A N 1
ATOM 811 C CA . SER A 1 99 ? 14.287 -3.566 -27.664 1.00 83.56 99 SER A CA 1
ATOM 812 C C . SER A 1 99 ? 15.456 -3.907 -26.738 1.00 83.56 99 SER A C 1
ATOM 814 O O . SER A 1 99 ? 15.538 -3.471 -25.587 1.00 83.56 99 SER A O 1
ATOM 816 N N . CYS A 1 100 ? 16.385 -4.707 -27.268 1.00 84.94 100 CYS A N 1
ATOM 817 C CA . CYS A 1 100 ? 17.615 -5.094 -26.583 1.00 84.94 100 CYS A CA 1
ATOM 818 C C . CYS A 1 100 ? 18.811 -4.170 -26.905 1.00 84.94 100 CYS A C 1
ATOM 820 O O . CYS A 1 100 ? 19.920 -4.468 -26.472 1.00 84.94 100 CYS A O 1
ATOM 822 N N . ASP A 1 101 ? 18.590 -3.006 -27.525 1.00 83.50 101 ASP A N 1
ATOM 823 C CA . ASP A 1 101 ? 19.654 -2.114 -28.028 1.00 83.50 101 ASP A CA 1
ATOM 824 C C . ASP A 1 101 ? 20.052 -0.973 -27.064 1.00 83.50 101 ASP A C 1
ATOM 826 O O . ASP A 1 101 ? 20.595 0.046 -27.484 1.00 83.50 101 ASP A O 1
ATOM 830 N N . ASN A 1 102 ? 19.770 -1.108 -25.764 1.00 86.75 102 ASN A N 1
ATOM 831 C CA . ASN A 1 102 ? 20.119 -0.105 -24.754 1.00 86.75 102 ASN A CA 1
ATOM 832 C C . ASN A 1 102 ? 21.462 -0.396 -24.064 1.00 86.75 102 ASN A C 1
ATOM 834 O O . ASN A 1 102 ? 21.848 -1.551 -23.899 1.00 86.75 102 ASN A O 1
ATOM 838 N N . GLU A 1 103 ? 22.107 0.647 -23.530 1.00 89.69 103 GLU A N 1
ATOM 839 C CA . GLU A 1 103 ? 23.390 0.543 -22.806 1.00 89.69 103 GLU A CA 1
ATOM 840 C C . GLU A 1 103 ? 23.323 -0.319 -21.533 1.00 89.69 103 GLU A C 1
ATOM 842 O O . GLU A 1 103 ? 24.314 -0.920 -21.130 1.00 89.69 103 GLU A O 1
ATOM 847 N N . TRP A 1 104 ? 22.153 -0.409 -20.897 1.00 88.62 104 TRP A N 1
ATOM 848 C CA . TRP A 1 104 ? 21.936 -1.218 -19.691 1.00 88.62 104 TRP A CA 1
ATOM 849 C C . TRP A 1 104 ? 21.641 -2.698 -19.980 1.00 88.62 104 TRP A C 1
ATOM 851 O O . TRP A 1 104 ? 21.406 -3.468 -19.046 1.00 88.62 104 TRP A O 1
ATOM 861 N N . ASN A 1 105 ? 21.618 -3.113 -21.249 1.00 91.94 105 ASN A N 1
ATOM 862 C CA . ASN A 1 105 ? 21.313 -4.490 -21.615 1.00 91.94 105 ASN A CA 1
ATOM 863 C C . ASN A 1 105 ? 22.556 -5.384 -21.569 1.00 91.94 105 ASN A C 1
ATOM 865 O O . ASN A 1 105 ? 23.666 -4.988 -21.911 1.00 91.94 105 ASN A O 1
ATOM 869 N N . THR A 1 106 ? 22.351 -6.637 -21.167 1.00 90.12 106 THR A N 1
ATOM 870 C CA . THR A 1 106 ? 23.403 -7.661 -21.138 1.00 90.12 106 THR A CA 1
ATOM 871 C C . THR A 1 106 ? 23.355 -8.538 -22.397 1.00 90.12 106 THR A C 1
ATOM 873 O O . THR A 1 106 ? 22.311 -8.597 -23.055 1.00 90.12 106 THR A O 1
ATOM 876 N N . PRO A 1 107 ? 24.420 -9.307 -22.713 1.00 87.19 107 PRO A N 1
ATOM 877 C CA . PRO A 1 107 ? 24.438 -10.236 -23.856 1.00 87.19 107 PRO A CA 1
ATOM 878 C C . PRO A 1 107 ? 23.329 -11.304 -23.836 1.00 87.19 107 PRO A C 1
ATOM 880 O O . PRO A 1 107 ? 23.048 -11.939 -24.856 1.00 87.19 107 PRO A O 1
ATOM 883 N N . ASN A 1 108 ? 22.688 -11.497 -22.679 1.00 87.50 108 ASN A N 1
ATOM 884 C CA . ASN A 1 108 ? 21.582 -12.426 -22.467 1.00 87.50 108 ASN A CA 1
ATOM 885 C C . ASN A 1 108 ? 20.205 -11.826 -22.796 1.00 87.50 108 ASN A C 1
ATOM 887 O O . ASN A 1 108 ? 19.207 -12.539 -22.716 1.00 87.50 108 ASN A O 1
ATOM 891 N N . CYS A 1 109 ? 20.118 -10.544 -23.167 1.00 87.62 109 CYS A N 1
ATOM 892 C CA . CYS A 1 109 ? 18.859 -9.945 -23.604 1.00 87.62 109 CYS A CA 1
ATOM 893 C C . CYS A 1 109 ? 18.371 -10.635 -24.887 1.00 87.62 109 CYS A C 1
ATOM 895 O O . CYS A 1 109 ? 19.128 -10.822 -25.847 1.00 87.62 109 CYS A O 1
ATOM 897 N N . ARG A 1 110 ? 17.106 -11.057 -24.895 1.00 85.62 110 ARG A N 1
ATOM 898 C CA . ARG A 1 110 ? 16.448 -11.683 -26.044 1.00 85.62 110 ARG A CA 1
ATOM 899 C C . ARG A 1 110 ? 15.081 -11.028 -26.234 1.00 85.62 110 ARG A C 1
ATOM 901 O O . ARG A 1 110 ? 14.342 -10.919 -25.256 1.00 85.62 110 ARG A O 1
ATOM 908 N N . PRO A 1 111 ? 14.723 -10.596 -27.452 1.00 83.06 111 PRO A N 1
ATOM 909 C CA . PRO A 1 111 ? 13.388 -10.080 -27.702 1.00 83.06 111 PRO A CA 1
ATOM 910 C C . PRO A 1 111 ? 12.372 -11.228 -27.672 1.00 83.06 111 PRO A C 1
ATOM 912 O O . PRO A 1 111 ? 12.667 -12.355 -28.077 1.00 83.06 111 PRO A O 1
AT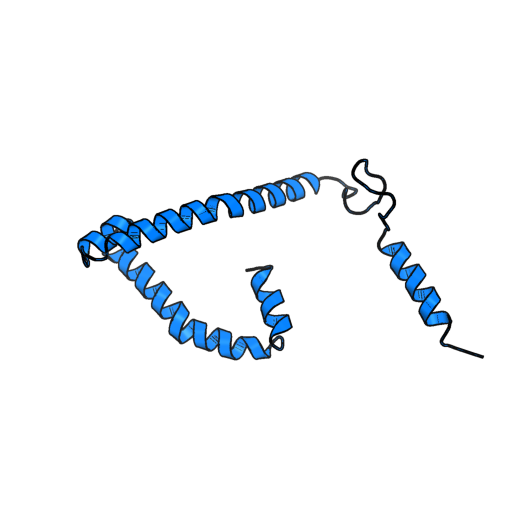OM 915 N N . VAL A 1 112 ? 11.153 -10.925 -27.228 1.00 80.25 112 VAL A N 1
ATOM 916 C CA . VAL A 1 112 ? 10.058 -11.905 -27.101 1.00 80.25 112 VAL A CA 1
ATOM 917 C C . VAL A 1 112 ? 9.727 -12.569 -28.446 1.00 80.25 112 VAL A C 1
ATOM 919 O O . VAL A 1 112 ? 9.432 -13.760 -28.493 1.00 80.25 112 VAL A O 1
ATOM 922 N N . SER A 1 113 ? 9.854 -11.838 -29.558 1.00 72.44 113 SER A N 1
ATOM 923 C CA . SER A 1 113 ? 9.621 -12.362 -30.911 1.00 72.44 113 SER A CA 1
ATOM 924 C C . SER A 1 113 ? 10.555 -13.518 -31.292 1.00 72.44 113 SER A C 1
ATOM 926 O O . SER A 1 113 ? 10.122 -14.445 -31.967 1.00 72.44 113 SER A O 1
ATOM 928 N N . LEU A 1 114 ? 11.809 -13.515 -30.822 1.00 63.06 114 LEU A N 1
ATOM 929 C CA . LEU A 1 114 ? 12.765 -14.596 -31.088 1.00 63.06 114 LEU A CA 1
ATOM 930 C C . LEU A 1 114 ? 12.471 -15.861 -30.268 1.00 63.06 114 LEU A C 1
ATOM 932 O O . LEU A 1 114 ? 12.772 -16.958 -30.733 1.00 63.06 114 LEU A O 1
ATOM 936 N N . GLN A 1 115 ? 11.856 -15.742 -29.084 1.00 60.91 115 GLN A N 1
ATOM 937 C CA . GLN A 1 115 ? 11.439 -16.913 -28.301 1.00 60.91 115 GLN A CA 1
ATOM 938 C C . GLN A 1 115 ? 10.265 -17.655 -28.948 1.00 60.91 115 GLN A C 1
ATOM 940 O O . GLN A 1 115 ? 10.258 -18.883 -28.953 1.00 60.91 115 GLN A O 1
ATOM 945 N N . LEU A 1 116 ? 9.311 -16.935 -29.545 1.00 60.41 116 LEU A N 1
ATOM 946 C CA . LEU A 1 116 ? 8.201 -17.550 -30.281 1.00 60.41 116 LEU A CA 1
ATOM 947 C C . LEU A 1 116 ? 8.676 -18.285 -31.542 1.00 60.41 116 LEU A C 1
ATOM 949 O O . LEU A 1 116 ? 8.211 -19.393 -31.790 1.00 60.41 116 LEU A O 1
ATOM 953 N N . SER A 1 117 ? 9.645 -17.729 -32.281 1.00 57.25 117 SER A N 1
ATOM 954 C CA . SER A 1 117 ? 10.244 -18.415 -33.437 1.00 57.25 117 SER A CA 1
ATOM 955 C C . SER A 1 117 ? 11.113 -19.623 -33.049 1.00 57.25 117 SER A C 1
ATOM 957 O O . SER A 1 117 ? 11.239 -20.571 -33.820 1.00 57.25 117 SER A O 1
ATOM 959 N N . GLY A 1 118 ? 11.718 -19.609 -31.855 1.00 56.78 118 GLY A N 1
ATOM 960 C CA . GLY A 1 118 ? 12.437 -20.762 -31.302 1.00 56.78 118 GLY A CA 1
ATOM 961 C C . GLY A 1 118 ? 11.497 -21.887 -30.855 1.00 56.78 118 GLY A C 1
ATOM 962 O O . GLY A 1 118 ? 11.766 -23.048 -31.140 1.00 56.78 118 GLY A O 1
ATOM 963 N N . ALA A 1 119 ? 10.360 -21.544 -30.242 1.00 54.53 119 ALA A N 1
ATOM 964 C CA . ALA A 1 119 ? 9.338 -22.507 -29.826 1.00 54.53 119 ALA A CA 1
ATOM 965 C C . ALA A 1 119 ? 8.574 -23.124 -31.013 1.00 54.53 119 ALA A C 1
ATOM 967 O O . ALA A 1 119 ? 8.201 -24.294 -30.958 1.00 54.53 119 ALA A O 1
ATOM 968 N N . SER A 1 120 ? 8.387 -22.386 -32.116 1.00 50.19 120 SER A N 1
ATOM 969 C CA . SER A 1 120 ? 7.833 -22.956 -33.354 1.00 50.19 120 SER A CA 1
ATOM 970 C C . SER A 1 120 ? 8.767 -23.963 -34.031 1.00 50.19 120 SER A C 1
ATOM 972 O O . SER A 1 120 ? 8.294 -24.810 -34.780 1.00 50.19 120 SER A O 1
ATOM 974 N N . ASN A 1 121 ? 10.075 -23.912 -33.754 1.00 47.12 121 ASN A N 1
ATOM 975 C CA . ASN A 1 121 ? 11.021 -24.911 -34.256 1.00 47.12 121 ASN A CA 1
ATOM 976 C C . ASN A 1 121 ? 11.059 -26.185 -33.393 1.00 47.12 121 ASN A C 1
ATOM 978 O O . ASN A 1 121 ? 11.539 -27.210 -33.869 1.00 47.12 121 ASN A O 1
ATOM 982 N N . GLU A 1 122 ? 10.542 -26.158 -32.159 1.00 48.97 122 GLU A N 1
ATOM 983 C CA . GLU A 1 122 ? 10.413 -27.362 -31.321 1.00 48.97 122 GLU A CA 1
ATOM 984 C C . GLU A 1 122 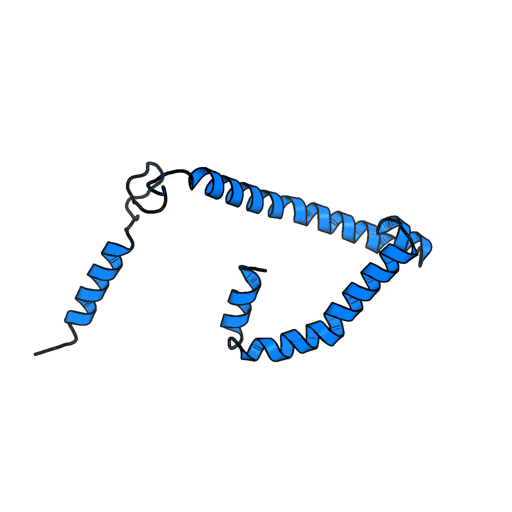? 9.083 -28.090 -31.555 1.00 48.97 122 GLU A C 1
ATOM 986 O O . GLU A 1 122 ? 9.069 -29.317 -31.597 1.00 48.97 122 GLU A O 1
ATOM 991 N N . THR A 1 123 ? 7.980 -27.385 -31.835 1.00 45.31 123 THR A N 1
ATOM 992 C CA . THR A 1 123 ? 6.717 -28.048 -32.222 1.00 45.31 123 THR A CA 1
ATOM 993 C C . THR A 1 123 ? 6.726 -28.619 -33.642 1.00 45.31 123 THR A C 1
ATOM 995 O O . THR A 1 123 ? 5.831 -29.386 -33.990 1.00 45.31 123 THR A O 1
ATOM 998 N N . GLN A 1 124 ? 7.738 -28.302 -34.456 1.00 41.69 124 GLN A N 1
ATOM 999 C CA . GLN A 1 124 ? 7.898 -28.860 -35.801 1.00 41.69 124 GLN A CA 1
ATOM 1000 C C . GLN A 1 124 ? 8.775 -30.127 -35.854 1.00 41.69 124 GLN A C 1
ATOM 1002 O O . GLN A 1 124 ? 8.915 -30.710 -36.925 1.00 41.69 124 GLN A O 1
ATOM 1007 N N . ASN A 1 125 ? 9.303 -30.600 -34.716 1.00 36.88 125 ASN A N 1
ATOM 1008 C CA . ASN A 1 125 ? 10.026 -31.879 -34.631 1.00 36.88 125 ASN A CA 1
ATOM 1009 C C . ASN A 1 125 ? 9.198 -33.033 -34.021 1.00 36.88 125 ASN A C 1
ATOM 1011 O O . ASN A 1 125 ? 9.696 -34.152 -33.978 1.00 36.88 125 ASN A O 1
ATOM 1015 N N . ASP A 1 126 ? 7.935 -32.798 -33.632 1.00 37.81 126 ASP A N 1
ATOM 1016 C CA . ASP A 1 126 ? 6.978 -33.834 -33.176 1.00 37.81 126 ASP A CA 1
ATOM 1017 C C . ASP A 1 126 ? 5.808 -34.065 -34.160 1.00 37.81 126 ASP A C 1
ATOM 1019 O O . ASP A 1 126 ? 4.772 -34.635 -33.817 1.00 37.81 126 ASP A O 1
ATOM 1023 N N . VAL A 1 127 ? 5.967 -33.660 -35.425 1.00 39.31 127 VAL A N 1
ATOM 1024 C CA . VAL A 1 127 ? 5.135 -34.160 -36.530 1.00 39.31 127 VAL A CA 1
ATOM 1025 C C . VAL A 1 127 ? 6.063 -34.689 -37.620 1.00 39.31 127 VAL A C 1
ATOM 1027 O O . VAL A 1 127 ? 6.478 -33.976 -38.528 1.00 39.31 127 VAL A O 1
ATOM 1030 N N . GLN A 1 128 ? 6.400 -35.960 -37.409 1.00 28.64 128 GLN A N 1
ATOM 1031 C CA . GLN A 1 128 ? 6.858 -37.013 -38.323 1.00 28.64 128 GLN A CA 1
ATOM 1032 C C . GLN A 1 128 ? 6.563 -36.819 -39.829 1.00 28.64 128 GLN A C 1
ATOM 1034 O O . GLN A 1 128 ? 5.618 -36.121 -40.208 1.00 28.64 128 GLN A O 1
ATOM 1039 N N . PRO A 1 129 ? 7.330 -37.487 -40.714 1.00 35.19 129 PRO A N 1
ATOM 1040 C CA . PRO A 1 129 ? 7.511 -38.949 -40.734 1.00 35.19 129 PRO A CA 1
ATOM 1041 C C . PRO A 1 129 ? 8.774 -39.488 -40.066 1.00 35.19 129 PRO A C 1
ATOM 1043 O O . PRO A 1 129 ? 9.845 -38.863 -40.205 1.00 35.19 129 PRO A O 1
#

Foldseek 3Di:
DVPPVQVVLVVPVNPVVVVVVVVCCVPPVVVVVVVVVVLCVVVVDQQLVSCCVPPVVCSVVRVVVVVVVVVVCVVVVVVVVVVVVLVVQVPDPDRPVQDQPDPPHDPPDDHPVVVVVVVVVVVVVPDDD

Solvent-accessible surface area (backbone atoms only — not comparable to full-atom values): 7627 Å² total; per-residue (Å²): 108,88,65,64,50,58,56,53,26,57,75,53,64,36,75,64,38,48,58,63,50,51,51,48,37,62,73,46,47,48,54,53,53,49,50,53,51,51,51,41,66,75,63,71,47,58,58,41,60,39,31,43,71,76,43,59,88,49,26,61,57,22,52,51,54,53,53,51,51,54,60,49,47,64,59,51,52,50,54,51,53,54,52,50,52,53,55,65,56,57,82,43,97,70,51,80,86,71,60,69,87,50,92,90,54,58,96,83,61,72,55,72,71,58,52,54,60,52,51,57,60,58,66,60,72,79,62,76,136

Mean predicted aligned error: 9.8 Å